Protein AF-X0WPB7-F1 (afdb_monomer_lite)

Organism: NCBI:txid412755

Sequence (154 aa):
MRTKRLLKPSLKALTVIMLFFLLFFTSLTSQGEEARYFVPSYEGKEMQKVREWEKTWAGKKIDNTSVDQIKELLPESMYNLFKKPEIWGEAWFEIVPYRQIKPTTGMLGATKKYSSACKIGPNNELLNWTAGIPFPNPKTPVEIMYNFDVTDNH

Foldseek 3Di:
DDDDDDDDDDPVVVVVVVVVVVVVVVVPPDPPPFLPVVDFPDDDPRVVVLVVVCVVAAFDKDALVRCVVCVVVDDPVVNVLRVCCVVNNTDMDGHHRDDDDDDDPVLVVLCVVFLVVWDQDPVLAIPRDDGHQNCSGDPDPSSVCNPVPPPPPD

Radius of gyration: 28.58 Å; chains: 1; bounding box: 59×32×97 Å

pLDDT: mean 81.0, std 16.95, range [36.47, 96.88]

Secondary structure (DSSP, 8-state):
------PPPPHHHHHHHHHHHHHHHTTSS-------SS--S--HHHHHHHHHHHHHHTT-EE-TTTGGGGGGGS-HHHHHHHH-HHHH----EE-------PPPHHHHHHHHHHGGG-EE-TTS-EES--SS-S-SS--SHHHHHTT-------

InterPro domains:
  IPR010752 Protein of unknown function DUF1329 [PF07044] (62-149)

Structure (mmCIF, N/CA/C/O backbone):
data_AF-X0WPB7-F1
#
_entry.id   AF-X0WPB7-F1
#
loop_
_atom_site.group_PDB
_atom_site.id
_atom_site.type_symbol
_atom_site.label_atom_id
_atom_site.label_alt_id
_atom_site.label_comp_id
_atom_site.label_asym_id
_atom_site.label_entity_id
_atom_site.label_seq_id
_atom_site.pdbx_PDB_ins_code
_atom_site.Cartn_x
_atom_site.Cartn_y
_atom_site.Cartn_z
_atom_site.occupancy
_atom_site.B_iso_or_equiv
_atom_site.auth_seq_id
_atom_site.auth_comp_id
_atom_site.auth_asym_id
_atom_site.auth_atom_id
_atom_site.pdbx_PDB_model_num
ATOM 1 N N . MET A 1 1 ? -36.912 -14.494 -69.257 1.00 41.34 1 MET A N 1
ATOM 2 C CA . MET A 1 1 ? -36.113 -15.253 -68.268 1.00 41.34 1 MET A CA 1
ATOM 3 C C . MET A 1 1 ? -34.641 -14.887 -68.481 1.00 41.34 1 MET A C 1
ATOM 5 O O . MET A 1 1 ? -34.108 -15.207 -69.532 1.00 41.34 1 MET A O 1
ATOM 9 N N . ARG A 1 2 ? -34.023 -14.086 -67.597 1.00 45.56 2 ARG A N 1
ATOM 10 C CA . ARG A 1 2 ? -32.672 -13.511 -67.797 1.00 45.56 2 ARG A CA 1
ATOM 11 C C . ARG A 1 2 ? -31.719 -14.138 -66.775 1.00 45.56 2 ARG A C 1
ATOM 13 O O . ARG A 1 2 ? -31.762 -13.795 -65.597 1.00 45.56 2 ARG A O 1
ATOM 20 N N . THR A 1 3 ? -30.914 -15.103 -67.203 1.00 49.47 3 THR A N 1
ATOM 21 C CA . THR A 1 3 ? -29.944 -15.812 -66.360 1.00 49.47 3 THR A CA 1
ATOM 22 C C . THR A 1 3 ? -28.746 -14.908 -66.061 1.00 49.47 3 THR A C 1
ATOM 24 O O . THR A 1 3 ? -28.012 -14.498 -66.959 1.00 49.47 3 THR A O 1
ATOM 27 N N . LYS A 1 4 ? -28.555 -14.559 -64.782 1.00 51.62 4 LYS A N 1
ATOM 28 C CA . LYS A 1 4 ? -27.392 -13.794 -64.311 1.00 51.62 4 LYS A CA 1
ATOM 29 C C . LYS A 1 4 ? -26.155 -14.697 -64.342 1.00 51.62 4 LYS A C 1
ATOM 31 O O . LYS A 1 4 ? -26.102 -15.707 -63.647 1.00 51.62 4 LYS A O 1
ATOM 36 N N . ARG A 1 5 ? -25.161 -14.334 -65.155 1.00 54.44 5 ARG A N 1
ATOM 37 C CA . ARG A 1 5 ? -23.860 -15.012 -65.233 1.00 54.44 5 ARG A CA 1
ATOM 38 C C . ARG A 1 5 ? -23.023 -14.583 -64.024 1.00 54.44 5 ARG A C 1
ATOM 40 O O . ARG A 1 5 ? -22.595 -13.435 -63.952 1.00 54.44 5 ARG A O 1
ATOM 47 N N . LEU A 1 6 ? -22.834 -15.479 -63.058 1.00 59.28 6 LEU A N 1
ATOM 48 C CA . LEU A 1 6 ? -21.959 -15.245 -61.907 1.00 59.28 6 LEU A CA 1
ATOM 49 C C . LEU A 1 6 ? -20.499 -15.232 -62.383 1.00 59.28 6 LEU A C 1
ATOM 51 O O . LEU A 1 6 ? -19.980 -16.257 -62.828 1.00 59.28 6 LEU A O 1
ATOM 55 N N . LEU A 1 7 ? -19.850 -14.066 -62.325 1.00 60.75 7 LEU A N 1
ATOM 56 C CA . LEU A 1 7 ? -18.413 -13.940 -62.568 1.00 60.75 7 LEU A CA 1
ATOM 57 C C . LEU A 1 7 ? -17.649 -14.659 -61.450 1.00 60.75 7 LEU A C 1
ATOM 59 O O . LEU A 1 7 ? -17.757 -14.291 -60.282 1.00 60.75 7 LEU A O 1
ATOM 63 N N . LYS A 1 8 ? -16.866 -15.678 -61.816 1.00 60.25 8 LYS A N 1
ATOM 64 C CA . LYS A 1 8 ? -15.923 -16.327 -60.901 1.00 60.25 8 LYS A CA 1
ATOM 65 C C . LYS A 1 8 ? -14.673 -15.445 -60.780 1.00 60.25 8 LYS A C 1
ATOM 67 O O . LYS A 1 8 ? -14.089 -15.117 -61.815 1.00 60.25 8 LYS A O 1
ATOM 72 N N . PRO A 1 9 ? -14.257 -15.045 -59.568 1.00 59.28 9 PRO A N 1
ATOM 73 C CA . PRO A 1 9 ? -13.049 -14.248 -59.392 1.00 59.28 9 PRO A CA 1
ATOM 74 C C . PRO A 1 9 ? -11.811 -15.042 -59.830 1.00 59.28 9 PRO A C 1
ATOM 76 O O . PRO A 1 9 ? -11.742 -16.260 -59.663 1.00 59.28 9 PRO A O 1
ATOM 79 N N . SER A 1 10 ? -10.835 -14.348 -60.421 1.00 74.31 10 SER A N 1
ATOM 80 C CA . SER A 1 10 ? -9.582 -14.968 -60.864 1.00 74.31 10 SER A CA 1
ATOM 81 C C . SER A 1 10 ? -8.716 -15.373 -59.667 1.00 74.31 10 SER A C 1
ATOM 83 O O . SER A 1 10 ? -8.761 -14.732 -58.617 1.00 74.31 10 SER A O 1
ATOM 85 N N . LEU A 1 11 ? -7.884 -16.407 -59.832 1.00 68.12 11 LEU A N 1
ATOM 86 C CA . LEU A 1 11 ? -7.001 -16.909 -58.771 1.00 68.12 11 LEU A CA 1
ATOM 87 C C . LEU A 1 11 ? -6.123 -15.795 -58.173 1.00 68.12 11 LEU A C 1
ATOM 89 O O . LEU A 1 11 ? -5.978 -15.727 -56.959 1.00 68.12 11 LEU A O 1
ATOM 93 N N . LYS A 1 12 ? -5.645 -14.865 -59.014 1.00 69.75 12 LYS A N 1
ATOM 94 C CA . LYS A 1 12 ? -4.860 -13.687 -58.606 1.00 69.75 12 LYS A CA 1
ATOM 95 C C . LYS A 1 12 ? -5.661 -12.716 -57.731 1.00 69.75 12 LYS A C 1
ATOM 97 O O . LYS A 1 12 ? -5.117 -12.165 -56.781 1.00 69.75 12 LYS A O 1
ATOM 102 N N . ALA A 1 13 ? -6.951 -12.527 -58.021 1.00 73.38 13 ALA A N 1
ATOM 103 C CA . ALA A 1 13 ? -7.832 -11.702 -57.195 1.00 73.38 13 ALA A CA 1
ATOM 104 C C . ALA A 1 13 ? -8.068 -12.344 -55.818 1.00 73.38 13 ALA A C 1
ATOM 106 O O . ALA A 1 13 ? -8.074 -11.641 -54.812 1.00 73.38 13 ALA A O 1
ATOM 107 N N . LEU A 1 14 ? -8.174 -13.677 -55.757 1.00 71.94 14 LEU A N 1
ATOM 108 C CA . LEU A 1 14 ? -8.275 -14.404 -54.490 1.00 71.94 14 LEU A CA 1
ATOM 109 C C . LEU A 1 14 ? -7.002 -14.256 -53.638 1.00 71.94 14 LEU A C 1
ATOM 111 O O . LEU A 1 14 ? -7.097 -14.057 -52.431 1.00 71.94 14 LEU A O 1
ATOM 115 N N . THR A 1 15 ? -5.818 -14.300 -54.260 1.00 72.44 15 THR A N 1
ATOM 116 C CA . THR A 1 15 ? -4.534 -14.158 -53.549 1.00 72.44 15 THR A CA 1
ATOM 117 C C . THR A 1 15 ? -4.355 -12.758 -52.964 1.00 72.44 15 THR A C 1
ATOM 119 O O . THR A 1 15 ? -3.910 -12.622 -51.827 1.00 72.44 15 THR A O 1
ATOM 122 N N . VAL A 1 16 ? -4.743 -11.715 -53.706 1.00 76.75 16 VAL A N 1
ATOM 123 C CA . VAL A 1 16 ? -4.678 -10.322 -53.229 1.00 76.75 16 VAL A CA 1
ATOM 124 C C . VAL A 1 16 ? -5.648 -10.087 -52.072 1.00 76.75 16 VAL A C 1
ATOM 126 O O . VAL A 1 16 ? -5.274 -9.450 -51.092 1.00 76.75 16 VAL A O 1
ATOM 129 N N . ILE A 1 17 ? -6.860 -10.650 -52.137 1.00 77.62 17 ILE A N 1
ATOM 130 C CA . ILE A 1 17 ? -7.837 -10.569 -51.039 1.00 77.62 17 ILE A CA 1
ATOM 131 C C . ILE A 1 17 ? -7.311 -11.291 -49.792 1.00 77.62 17 ILE A C 1
ATOM 133 O O . ILE A 1 17 ? -7.426 -10.760 -48.691 1.00 77.62 17 ILE A O 1
ATOM 137 N N . MET A 1 18 ? -6.687 -12.461 -49.952 1.00 74.88 18 MET A N 1
ATOM 138 C CA . MET A 1 18 ? -6.117 -13.215 -48.832 1.00 74.88 18 MET A CA 1
ATOM 139 C C . MET A 1 18 ? -4.933 -12.485 -48.179 1.00 74.88 18 MET A C 1
ATOM 141 O O . MET A 1 18 ? -4.834 -12.455 -46.956 1.00 74.88 18 MET A O 1
ATOM 145 N N . LEU A 1 19 ? -4.069 -11.845 -48.976 1.00 72.25 19 LEU A N 1
ATOM 146 C CA . LEU A 1 19 ? -2.972 -11.002 -48.481 1.00 72.25 19 LEU A CA 1
ATOM 147 C C . LEU A 1 19 ? -3.488 -9.759 -47.743 1.00 72.25 19 LEU A C 1
ATOM 149 O O . LEU A 1 19 ? -2.958 -9.416 -46.689 1.00 72.25 19 LEU A O 1
ATOM 153 N N . PHE A 1 20 ? -4.552 -9.126 -48.245 1.00 68.88 20 PHE A N 1
ATOM 154 C CA . PHE A 1 20 ? -5.218 -8.024 -47.544 1.00 68.88 20 PHE A CA 1
ATOM 155 C C . PHE A 1 20 ? -5.838 -8.479 -46.219 1.00 68.88 20 PHE A C 1
ATOM 157 O O . PHE A 1 20 ? -5.704 -7.780 -45.219 1.00 68.88 20 PHE A O 1
ATOM 164 N N . PHE A 1 21 ? -6.457 -9.662 -46.185 1.00 68.31 21 PHE A N 1
ATOM 165 C CA . PHE A 1 21 ? -6.997 -10.247 -44.956 1.00 68.31 21 PHE A CA 1
ATOM 166 C C . PHE A 1 21 ? -5.898 -10.568 -43.935 1.00 68.31 21 PHE A C 1
ATOM 168 O O . PHE A 1 21 ? -6.054 -10.255 -42.759 1.00 68.31 21 PHE A O 1
ATOM 175 N N . LEU A 1 22 ? -4.765 -11.127 -44.369 1.00 66.31 22 LEU A N 1
ATOM 176 C CA . LEU A 1 22 ? -3.628 -11.421 -43.488 1.00 66.31 22 LEU A CA 1
ATOM 177 C C . LEU A 1 22 ? -3.023 -10.148 -42.878 1.00 66.31 22 LEU A C 1
ATOM 179 O O . LEU A 1 22 ? -2.763 -10.122 -41.678 1.00 66.31 22 LEU A O 1
ATOM 183 N N . LEU A 1 23 ? -2.879 -9.077 -43.665 1.00 60.88 23 LEU A N 1
ATOM 184 C CA . LEU A 1 23 ? -2.388 -7.781 -43.176 1.00 60.88 23 LEU A CA 1
ATOM 185 C C . LEU A 1 23 ? -3.366 -7.096 -42.205 1.00 60.88 23 LEU A C 1
ATOM 187 O O . LEU A 1 23 ? -2.929 -6.388 -41.300 1.00 60.88 23 LEU A O 1
ATOM 191 N N . PHE A 1 24 ? -4.675 -7.318 -42.366 1.00 59.22 24 PHE A N 1
ATOM 192 C CA . PHE A 1 24 ? -5.706 -6.766 -41.479 1.00 59.22 24 PHE A CA 1
ATOM 193 C C . PHE A 1 24 ? -5.813 -7.519 -40.143 1.00 59.22 24 PHE A C 1
ATOM 195 O O . PHE A 1 24 ? -6.175 -6.928 -39.130 1.00 59.22 24 PHE A O 1
ATOM 202 N N . PHE A 1 25 ? -5.482 -8.815 -40.115 1.00 56.81 25 PHE A N 1
ATOM 203 C CA . PHE A 1 25 ? -5.485 -9.606 -38.879 1.00 56.81 25 PHE A CA 1
ATOM 204 C C . PHE A 1 25 ? -4.218 -9.407 -38.035 1.00 56.81 25 PHE A C 1
ATOM 206 O O . PHE A 1 25 ? -4.302 -9.449 -36.809 1.00 56.81 25 PHE A O 1
ATOM 213 N N . THR A 1 26 ? -3.062 -9.114 -38.642 1.00 54.03 26 THR A N 1
ATOM 214 C CA . THR A 1 26 ? -1.819 -8.857 -37.884 1.00 54.03 26 THR A CA 1
ATOM 215 C C . THR A 1 26 ? -1.811 -7.532 -37.119 1.00 54.03 26 THR A C 1
ATOM 217 O O . THR A 1 26 ? -1.005 -7.359 -36.211 1.00 54.03 26 THR A O 1
ATOM 220 N N . SER A 1 27 ? -2.697 -6.592 -37.453 1.00 49.62 27 SER A N 1
ATOM 221 C CA . SER A 1 27 ? -2.823 -5.303 -36.761 1.00 49.62 27 SER A CA 1
ATOM 222 C C . SER A 1 27 ? -3.829 -5.316 -35.602 1.00 49.62 27 SER A C 1
ATOM 224 O O . SER A 1 27 ? -3.903 -4.330 -34.872 1.00 49.62 27 SER A O 1
ATOM 226 N N . LEU A 1 28 ? -4.564 -6.417 -35.374 1.00 50.34 28 LEU A N 1
ATOM 227 C CA . LEU A 1 28 ? -5.552 -6.510 -34.288 1.00 50.34 28 LEU A CA 1
ATOM 228 C C . LEU A 1 28 ? -5.002 -7.048 -32.954 1.00 50.34 28 LEU A C 1
ATOM 230 O O . LEU A 1 28 ? -5.715 -7.025 -31.955 1.00 50.34 28 LEU A O 1
ATOM 234 N N . THR A 1 29 ? -3.751 -7.512 -32.897 1.00 50.50 29 THR A N 1
ATOM 235 C CA . THR A 1 29 ? -3.178 -8.128 -31.686 1.00 50.50 29 THR A CA 1
ATOM 236 C C . THR A 1 29 ? -1.894 -7.434 -31.247 1.00 50.50 29 THR A C 1
ATOM 238 O O . THR A 1 29 ? -0.821 -8.024 -31.289 1.00 50.50 29 THR A O 1
ATOM 241 N N . SER A 1 30 ? -1.993 -6.165 -30.855 1.00 47.66 30 SER A N 1
ATOM 242 C CA . SER A 1 30 ? -1.078 -5.534 -29.891 1.00 47.66 30 SER A CA 1
ATOM 243 C C . SER A 1 30 ? -1.585 -4.129 -29.560 1.00 47.66 30 SER A C 1
ATOM 245 O O . SER A 1 30 ? -0.958 -3.119 -29.873 1.00 47.66 30 SER A O 1
ATOM 247 N N . GLN A 1 31 ? -2.754 -4.037 -28.928 1.00 41.84 31 GLN A N 1
ATOM 248 C CA . GLN A 1 31 ? -2.917 -2.959 -27.959 1.00 41.84 31 GLN A CA 1
ATOM 249 C C . GLN A 1 31 ? -2.237 -3.459 -26.691 1.00 41.84 31 GLN A C 1
ATOM 251 O O . GLN A 1 31 ? -2.869 -4.069 -25.836 1.00 41.84 31 GLN A O 1
ATOM 256 N N . GLY A 1 32 ? -0.914 -3.295 -26.627 1.00 45.94 32 GLY A N 1
ATOM 257 C CA . GLY A 1 32 ? -0.240 -3.310 -25.339 1.00 45.94 32 GLY A CA 1
ATOM 258 C C . GLY A 1 32 ? -0.885 -2.205 -24.517 1.00 45.94 32 GLY A C 1
ATOM 259 O O . GLY A 1 32 ? -0.785 -1.035 -24.887 1.00 45.94 32 GLY A O 1
ATOM 260 N N . GLU A 1 33 ? -1.631 -2.581 -23.483 1.00 48.31 33 GLU A N 1
ATOM 261 C CA . GLU A 1 33 ? -2.179 -1.632 -22.526 1.00 48.31 33 GLU A CA 1
ATOM 262 C C . GLU A 1 33 ? -1.011 -0.785 -22.009 1.00 48.31 33 GLU A C 1
ATOM 264 O O . GLU A 1 33 ? 0.024 -1.331 -21.617 1.00 48.31 33 GLU A O 1
ATOM 269 N N . GLU A 1 34 ? -1.116 0.545 -22.107 1.00 47.62 34 GLU A N 1
ATOM 270 C CA . GLU A 1 34 ? -0.088 1.428 -21.558 1.00 47.62 34 GLU A CA 1
ATOM 271 C C . GLU A 1 34 ? 0.120 1.046 -20.094 1.00 47.62 34 GLU A C 1
ATOM 273 O O . GLU A 1 34 ? -0.819 1.083 -19.300 1.00 47.62 34 GLU A O 1
ATOM 278 N N . ALA A 1 35 ? 1.340 0.653 -19.736 1.00 49.00 35 ALA A N 1
ATOM 279 C CA . ALA A 1 35 ? 1.660 0.304 -18.365 1.00 49.00 35 ALA A CA 1
ATOM 280 C C . ALA A 1 35 ? 1.480 1.550 -17.483 1.00 49.00 35 ALA A C 1
ATOM 282 O O . ALA A 1 35 ? 2.292 2.472 -17.483 1.00 49.00 35 ALA A O 1
ATOM 283 N N . ARG A 1 36 ? 0.378 1.604 -16.732 1.00 56.44 36 ARG A N 1
ATOM 284 C CA . ARG A 1 36 ? 0.045 2.732 -15.854 1.00 56.44 36 ARG A CA 1
ATOM 285 C C . ARG A 1 36 ? 0.749 2.591 -14.515 1.00 56.44 36 ARG A C 1
ATOM 287 O O . ARG A 1 36 ? 0.103 2.437 -13.491 1.00 56.44 36 ARG A O 1
ATOM 294 N N . TYR A 1 37 ? 2.075 2.642 -14.485 1.00 58.47 37 TYR A N 1
ATOM 295 C CA . TYR A 1 37 ? 2.761 2.826 -13.209 1.00 58.47 37 TYR A CA 1
ATOM 296 C C . TYR A 1 37 ? 2.703 4.324 -12.860 1.00 58.47 37 TYR A C 1
ATOM 298 O O . TYR A 1 37 ? 3.323 5.155 -13.517 1.00 58.47 37 TYR A O 1
ATOM 306 N N . PHE A 1 38 ? 1.911 4.783 -11.893 1.00 67.75 38 PHE A N 1
ATOM 307 C CA . PHE A 1 38 ? 1.394 4.127 -10.691 1.00 67.75 38 PHE A CA 1
ATOM 308 C C . PHE A 1 38 ? -0.091 3.772 -10.791 1.00 67.75 38 PHE A C 1
ATOM 310 O O . PHE A 1 38 ? -0.920 4.657 -11.024 1.00 67.75 38 PHE A O 1
ATOM 317 N N . VAL A 1 39 ? -0.425 2.513 -10.501 1.00 74.69 39 VAL A N 1
ATOM 318 C CA . VAL A 1 39 ? -1.813 2.038 -10.465 1.00 74.69 39 VAL A CA 1
ATOM 319 C C . VAL A 1 39 ? -2.391 2.318 -9.071 1.00 74.69 39 VAL A C 1
ATOM 321 O O . VAL A 1 39 ? -1.752 1.976 -8.071 1.00 74.69 39 VAL A O 1
ATOM 324 N N . PRO A 1 40 ? -3.558 2.968 -8.943 1.00 82.31 40 PRO A N 1
ATOM 325 C CA . PRO A 1 40 ? -4.257 3.024 -7.663 1.00 82.31 40 PRO A CA 1
ATOM 326 C C . PRO A 1 40 ? -4.658 1.612 -7.212 1.00 82.31 40 PRO A C 1
ATOM 328 O O . PRO A 1 40 ? -4.980 0.744 -8.014 1.00 82.31 40 PRO A O 1
ATOM 331 N N . SER A 1 41 ? -4.670 1.385 -5.901 1.00 84.75 41 SER A N 1
ATOM 332 C CA . SER A 1 41 ? -5.023 0.082 -5.315 1.00 84.75 41 SER A CA 1
ATOM 333 C C . SER A 1 41 ? -6.480 -0.320 -5.572 1.00 84.75 41 SER A C 1
ATOM 335 O O . SER A 1 41 ? -6.801 -1.502 -5.523 1.00 84.75 41 SER A O 1
ATOM 337 N N . TYR A 1 42 ? -7.355 0.656 -5.835 1.00 89.12 42 TYR A N 1
ATOM 338 C CA . TYR A 1 42 ? -8.775 0.450 -6.105 1.00 89.12 42 TYR A CA 1
ATOM 339 C C . TYR A 1 42 ? -9.225 1.322 -7.279 1.00 89.12 42 TYR A C 1
ATOM 341 O O . TYR A 1 42 ? -8.967 2.526 -7.301 1.00 89.12 42 TYR A O 1
ATOM 349 N N . GLU A 1 43 ? -9.960 0.726 -8.218 1.00 88.62 43 GLU A N 1
ATOM 350 C CA . GLU A 1 43 ? -10.591 1.416 -9.347 1.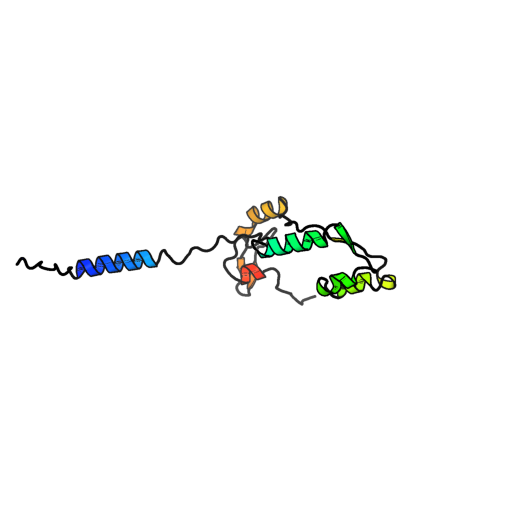00 88.62 43 GLU A CA 1
ATOM 351 C C . GLU A 1 43 ? -12.013 0.889 -9.584 1.00 88.62 43 GLU A C 1
ATOM 353 O O . GLU A 1 43 ? -12.413 -0.157 -9.064 1.00 88.62 43 GLU A O 1
ATOM 358 N N . GLY A 1 44 ? -12.800 1.628 -10.371 1.00 90.75 44 GLY A N 1
ATOM 359 C CA . GLY A 1 44 ? -14.118 1.190 -10.832 1.00 90.75 44 GLY A CA 1
ATOM 360 C C . GLY A 1 44 ? -15.042 0.723 -9.701 1.00 90.75 44 GLY A C 1
ATOM 361 O O . GLY A 1 44 ? -15.324 1.470 -8.763 1.00 90.75 44 GLY A O 1
ATOM 362 N N . LYS A 1 45 ? -15.528 -0.521 -9.800 1.00 94.62 45 LYS A N 1
ATOM 363 C CA . LYS A 1 45 ? -16.456 -1.122 -8.825 1.00 94.62 45 LYS A CA 1
ATOM 364 C C . LYS A 1 45 ? -15.829 -1.328 -7.445 1.00 94.62 45 LYS A C 1
ATOM 366 O O . LYS A 1 45 ? -16.514 -1.140 -6.446 1.00 94.62 45 LYS A O 1
ATOM 371 N N . GLU A 1 46 ? -14.543 -1.665 -7.372 1.00 93.06 46 GLU A N 1
ATOM 372 C CA . GLU A 1 46 ? -13.861 -1.819 -6.080 1.00 93.06 46 GLU A CA 1
ATOM 373 C C . GLU A 1 46 ? -13.750 -0.471 -5.368 1.00 93.06 46 GLU A C 1
ATOM 375 O O . GLU A 1 46 ? -13.996 -0.377 -4.168 1.00 93.06 46 GLU A O 1
ATOM 380 N N . MET A 1 47 ? -13.518 0.608 -6.120 1.00 93.81 47 MET A N 1
ATOM 381 C CA . MET A 1 47 ? -13.525 1.953 -5.549 1.00 93.81 47 MET A CA 1
ATOM 382 C C . MET A 1 47 ? -14.903 2.340 -4.984 1.00 93.81 47 MET A C 1
ATOM 384 O O . MET A 1 47 ? -14.973 3.010 -3.957 1.00 93.81 47 MET A O 1
ATOM 388 N N . GLN A 1 48 ? -16.006 1.903 -5.604 1.00 95.25 48 GLN A N 1
ATOM 389 C CA . GLN A 1 48 ? -17.356 2.140 -5.071 1.00 95.25 48 GLN A CA 1
ATOM 390 C C . GLN A 1 48 ? -17.569 1.432 -3.728 1.00 95.25 48 GLN A C 1
ATOM 392 O O . GLN A 1 48 ? -18.048 2.064 -2.789 1.00 95.25 48 GLN A O 1
ATOM 397 N N . LYS A 1 49 ? -17.128 0.173 -3.602 1.00 95.44 49 LYS A N 1
ATOM 398 C CA . LYS A 1 49 ? -17.171 -0.564 -2.328 1.00 95.44 49 LYS A CA 1
ATOM 399 C C . LYS A 1 49 ? -16.376 0.151 -1.235 1.00 95.44 49 LYS A C 1
ATOM 401 O O . LYS A 1 49 ? -16.864 0.287 -0.117 1.00 95.44 49 LYS A O 1
ATOM 406 N N . VAL A 1 50 ? -15.188 0.666 -1.567 1.00 94.38 50 VAL A N 1
ATOM 407 C CA . VAL A 1 50 ? -14.378 1.466 -0.632 1.00 94.38 50 VAL A CA 1
ATOM 408 C C . VAL A 1 50 ? -15.145 2.713 -0.187 1.00 94.38 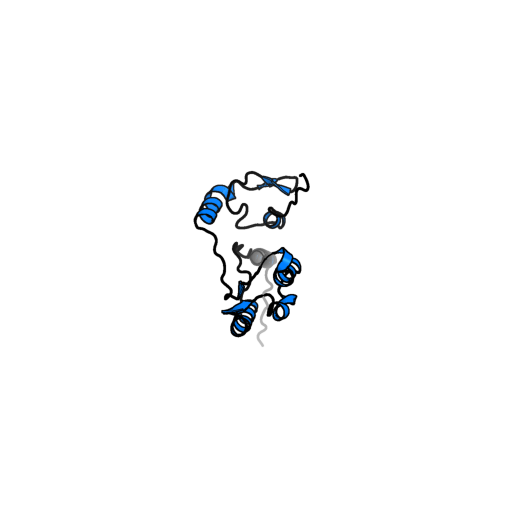50 VAL A C 1
ATOM 410 O O . VAL A 1 50 ? -15.220 2.978 1.009 1.00 94.38 50 VAL A O 1
ATOM 413 N N . ARG A 1 51 ? -15.789 3.442 -1.110 1.00 96.00 51 ARG A N 1
ATOM 414 C CA . ARG A 1 51 ? -16.602 4.624 -0.759 1.00 96.00 51 ARG A CA 1
ATOM 415 C C . ARG A 1 51 ? -17.802 4.293 0.122 1.00 96.00 51 ARG A C 1
ATOM 417 O O . ARG A 1 51 ? -18.190 5.115 0.945 1.00 96.00 51 ARG A O 1
ATOM 424 N N . GLU A 1 52 ? -18.421 3.134 -0.054 1.00 96.88 52 GLU A N 1
ATOM 425 C CA . GLU A 1 52 ? -19.514 2.691 0.814 1.00 96.88 52 GLU A CA 1
ATOM 426 C C . GLU A 1 52 ? -19.009 2.328 2.210 1.00 96.88 52 GLU A C 1
ATOM 428 O O . GLU A 1 52 ? -19.571 2.801 3.195 1.00 96.88 52 GLU A O 1
ATOM 433 N N . TRP A 1 53 ? -17.909 1.579 2.294 1.00 94.62 53 TRP A N 1
ATOM 434 C CA . TRP A 1 53 ? -17.260 1.228 3.556 1.00 94.62 53 TRP A CA 1
ATOM 435 C C . TRP A 1 53 ? -16.801 2.471 4.339 1.00 94.62 53 TRP A C 1
ATOM 437 O O . TRP A 1 53 ? -17.014 2.566 5.550 1.00 94.62 53 TRP A O 1
ATOM 447 N N . GLU A 1 54 ? -16.251 3.472 3.646 1.00 95.94 54 GLU A N 1
ATOM 448 C CA . GLU A 1 54 ? -15.818 4.745 4.235 1.00 95.94 54 GLU A CA 1
ATOM 449 C C . GLU A 1 54 ? -16.948 5.481 4.959 1.00 95.94 54 GLU A C 1
ATOM 451 O O . GLU A 1 54 ? -16.696 6.080 6.001 1.00 95.94 54 GLU A O 1
ATOM 456 N N . LYS A 1 55 ? -18.197 5.408 4.476 1.00 96.12 55 LYS A N 1
ATOM 457 C CA . LYS A 1 55 ? -19.343 6.052 5.150 1.00 96.12 55 LYS A CA 1
ATOM 458 C C . LYS A 1 55 ? -19.556 5.519 6.566 1.00 96.12 55 LYS A C 1
ATOM 460 O O . LYS A 1 55 ? -20.090 6.230 7.411 1.00 96.12 55 LYS A O 1
ATOM 465 N N . THR A 1 56 ? -19.171 4.270 6.818 1.00 94.38 56 THR A N 1
ATOM 466 C CA . THR A 1 56 ? -19.327 3.618 8.120 1.00 94.38 56 THR A CA 1
ATOM 467 C C . THR A 1 56 ? -18.112 3.812 9.020 1.00 94.38 56 THR A C 1
ATOM 469 O O . THR A 1 56 ? -18.271 3.843 10.242 1.00 94.38 56 THR A O 1
ATOM 472 N N . TRP A 1 57 ? -16.909 3.901 8.451 1.00 94.56 57 TRP A N 1
ATOM 473 C CA . TRP A 1 57 ? -15.665 3.788 9.217 1.00 94.56 57 TRP A CA 1
ATOM 474 C C . TRP A 1 57 ? -14.796 5.042 9.237 1.00 94.56 57 TRP A C 1
ATOM 476 O O . TRP A 1 57 ? -14.090 5.249 10.221 1.00 94.56 57 TRP A O 1
ATOM 486 N N . ALA A 1 58 ? -14.844 5.887 8.207 1.00 95.88 58 ALA A N 1
ATOM 487 C CA . ALA A 1 58 ? -13.995 7.070 8.145 1.00 95.88 58 ALA A CA 1
ATOM 488 C C . ALA A 1 58 ? -14.283 8.034 9.312 1.00 95.88 58 ALA A C 1
ATOM 490 O O . ALA A 1 58 ? -15.432 8.286 9.668 1.00 95.88 58 ALA A O 1
ATOM 491 N N . GLY A 1 59 ? -13.217 8.568 9.907 1.00 95.44 59 GLY A N 1
ATOM 492 C CA . GLY A 1 59 ? -13.241 9.447 11.076 1.00 95.44 59 GLY A CA 1
ATOM 493 C C . GLY A 1 59 ? -13.329 8.724 12.422 1.00 95.44 59 GLY A C 1
ATOM 494 O O . GLY A 1 59 ? -13.205 9.372 13.458 1.00 95.44 59 GLY A O 1
ATOM 495 N N . LYS A 1 60 ? -13.521 7.398 12.454 1.00 96.31 60 LYS A N 1
ATOM 496 C CA . LYS A 1 60 ? -13.503 6.652 13.717 1.00 96.31 60 LYS A CA 1
ATOM 497 C C . LYS A 1 60 ? -12.077 6.512 14.237 1.00 96.31 60 LYS A C 1
ATOM 499 O O . LYS A 1 60 ? -11.182 6.083 13.507 1.00 96.31 60 LYS A O 1
ATOM 504 N N . LYS A 1 61 ? -11.898 6.810 15.522 1.00 96.75 61 LYS A N 1
ATOM 505 C CA . LYS A 1 61 ? -10.698 6.458 16.276 1.00 96.75 61 LYS A CA 1
ATOM 506 C C . LYS A 1 61 ? -10.764 4.984 16.674 1.00 96.75 61 LYS A C 1
ATOM 508 O O . LYS A 1 61 ? -11.788 4.535 17.183 1.00 96.75 61 LYS A O 1
ATOM 513 N N . ILE A 1 62 ? -9.675 4.264 16.435 1.00 96.69 62 ILE A N 1
ATOM 514 C CA . ILE A 1 62 ? -9.467 2.880 16.840 1.00 96.69 62 ILE A CA 1
ATOM 515 C C . ILE A 1 62 ? -8.368 2.833 17.895 1.00 96.69 62 ILE A C 1
ATOM 517 O O . ILE A 1 62 ? -7.305 3.431 17.732 1.00 96.69 62 ILE A O 1
ATOM 521 N N . ASP A 1 63 ? -8.645 2.106 18.965 1.00 95.44 63 ASP A N 1
ATOM 522 C CA . ASP A 1 63 ? -7.775 1.875 20.114 1.00 95.44 63 ASP A CA 1
ATOM 523 C C . ASP A 1 63 ? -7.998 0.458 20.671 1.00 95.44 63 ASP A C 1
ATOM 525 O O . ASP A 1 63 ? -8.714 -0.360 20.084 1.00 95.44 63 ASP A O 1
ATOM 529 N N . ASN A 1 64 ? -7.402 0.151 21.822 1.00 94.88 64 ASN A N 1
ATOM 530 C CA . ASN A 1 64 ? -7.501 -1.164 22.458 1.00 94.88 64 ASN A CA 1
ATOM 531 C C . ASN A 1 64 ? -8.945 -1.634 22.758 1.00 94.88 64 ASN A C 1
ATOM 533 O O . ASN A 1 64 ? -9.187 -2.847 22.813 1.00 94.88 64 ASN A O 1
ATOM 537 N N . THR A 1 65 ? -9.901 -0.708 22.909 1.00 94.94 65 THR A N 1
ATOM 538 C CA . THR A 1 65 ? -11.311 -1.001 23.219 1.00 94.94 65 THR A CA 1
ATOM 539 C C . THR A 1 65 ? -12.139 -1.322 21.976 1.00 94.94 65 THR A C 1
ATOM 541 O O . THR A 1 65 ? -13.163 -1.996 22.067 1.00 94.94 65 THR A O 1
ATOM 544 N N . SER A 1 66 ? -11.698 -0.854 20.807 1.00 95.69 66 SER A N 1
ATOM 545 C CA . SER A 1 66 ? -12.475 -0.865 19.562 1.00 95.69 66 SER A CA 1
ATOM 546 C C . SER A 1 66 ? -11.821 -1.659 18.428 1.00 95.69 66 SER A C 1
ATOM 548 O O . SER A 1 66 ? -12.506 -2.018 17.469 1.00 95.69 66 SER A O 1
ATOM 550 N N . VAL A 1 67 ? -10.532 -2.003 18.552 1.00 94.88 67 VAL A N 1
ATOM 551 C CA . VAL A 1 67 ? -9.752 -2.731 17.533 1.00 94.88 67 VAL A CA 1
ATOM 552 C C . VAL A 1 67 ? -10.361 -4.081 17.131 1.00 94.88 67 VAL A C 1
ATOM 554 O O . VAL A 1 67 ? -10.203 -4.508 15.989 1.00 94.88 67 VAL A O 1
ATOM 557 N N . ASP A 1 68 ? -11.121 -4.730 18.018 1.00 96.50 68 ASP A N 1
ATOM 558 C CA . ASP A 1 68 ? -11.771 -6.020 17.737 1.00 96.50 68 ASP A CA 1
ATOM 559 C C . ASP A 1 68 ? -12.738 -5.944 16.552 1.00 96.50 68 ASP A C 1
ATOM 561 O O . ASP A 1 68 ? -12.872 -6.908 15.802 1.00 96.50 68 ASP A O 1
ATOM 565 N N . GLN A 1 69 ? -13.356 -4.780 16.333 1.00 94.75 69 GLN A N 1
ATOM 566 C CA . GLN A 1 69 ? -14.308 -4.565 15.242 1.00 94.75 69 GLN A CA 1
ATOM 567 C C . GLN A 1 69 ? -13.657 -4.623 13.854 1.00 94.75 69 GLN A C 1
ATOM 569 O O . GLN A 1 69 ? -14.349 -4.809 12.857 1.00 94.75 69 GLN A O 1
ATOM 574 N N . ILE A 1 70 ? -12.337 -4.437 13.786 1.00 93.12 70 ILE A N 1
ATOM 575 C CA . ILE A 1 70 ? -11.573 -4.404 12.536 1.00 93.12 70 ILE A CA 1
ATOM 576 C C . ILE A 1 70 ? -10.441 -5.433 12.521 1.00 93.12 70 ILE A C 1
ATOM 578 O O . ILE A 1 70 ? -9.546 -5.345 11.685 1.00 93.12 70 ILE A O 1
ATOM 582 N N . LYS A 1 71 ? -10.459 -6.405 13.440 1.00 94.19 71 LYS A N 1
ATOM 583 C CA . LYS A 1 71 ? -9.400 -7.410 13.590 1.00 94.19 71 LYS A CA 1
ATOM 584 C C . LYS A 1 71 ? -9.070 -8.117 12.274 1.00 94.19 71 LYS A C 1
ATOM 586 O O . LYS A 1 71 ? -7.902 -8.311 11.968 1.00 94.19 71 LYS A O 1
ATOM 591 N N . GLU A 1 72 ? -10.088 -8.458 11.490 1.00 94.50 72 GLU A N 1
ATOM 592 C CA . GLU A 1 72 ? -9.934 -9.144 10.199 1.00 94.50 72 GLU A CA 1
ATOM 593 C C . GLU A 1 72 ? -9.282 -8.271 9.113 1.00 94.50 72 GLU A C 1
ATOM 595 O O . GLU A 1 72 ? -8.793 -8.791 8.115 1.00 94.50 72 GLU A O 1
ATOM 600 N N . LEU A 1 73 ? -9.255 -6.947 9.302 1.00 91.00 73 LEU A N 1
ATOM 601 C CA . LEU A 1 73 ? -8.651 -5.986 8.374 1.00 91.00 73 LEU A CA 1
ATOM 602 C C . LEU A 1 73 ? -7.188 -5.673 8.712 1.00 91.00 73 LEU A C 1
ATOM 604 O O . LEU A 1 73 ? -6.534 -4.930 7.978 1.00 91.00 73 LEU A O 1
ATOM 608 N N . LEU A 1 74 ? -6.680 -6.194 9.830 1.00 92.50 74 LEU A N 1
ATOM 609 C CA . LEU A 1 74 ? -5.345 -5.900 10.329 1.00 92.50 74 LEU A CA 1
ATOM 610 C C . LEU A 1 74 ? -4.446 -7.138 10.266 1.00 92.50 74 LEU A C 1
ATOM 612 O O . LEU A 1 74 ? -4.888 -8.246 10.573 1.00 92.50 74 LEU A O 1
ATOM 616 N N . PRO A 1 75 ? -3.148 -6.961 9.969 1.00 94.12 75 PRO A N 1
ATOM 617 C CA . PRO A 1 75 ? -2.152 -7.971 10.288 1.00 94.12 75 PRO A CA 1
ATOM 618 C C . PRO A 1 75 ? -2.171 -8.294 11.787 1.00 94.12 75 PRO A C 1
ATOM 620 O O . PRO A 1 75 ? -2.340 -7.401 12.623 1.00 94.12 75 PRO A O 1
ATOM 623 N N . GLU A 1 76 ? -1.924 -9.555 12.140 1.00 93.56 76 GLU A N 1
ATOM 624 C CA . GLU A 1 76 ? -1.950 -10.010 13.537 1.00 93.56 76 GLU A CA 1
ATOM 625 C C . GLU A 1 76 ? -0.984 -9.216 14.432 1.00 93.56 76 GLU A C 1
ATOM 627 O O . GLU A 1 76 ? -1.317 -8.864 15.563 1.00 93.56 76 GLU A O 1
ATOM 632 N N . SER A 1 77 ? 0.194 -8.866 13.909 1.00 92.31 77 SER A N 1
ATOM 633 C CA . SER A 1 77 ? 1.180 -8.040 14.612 1.00 92.31 77 SER A CA 1
ATOM 634 C C . SER A 1 77 ? 0.627 -6.665 15.000 1.00 92.31 77 SER A C 1
ATOM 636 O O . SER A 1 77 ? 0.836 -6.224 16.128 1.00 92.31 77 SER A O 1
ATOM 638 N N . MET A 1 78 ? -0.132 -6.020 14.108 1.00 91.38 78 MET A N 1
ATOM 639 C CA . MET A 1 78 ? -0.779 -4.736 14.384 1.00 91.38 78 MET A CA 1
ATOM 640 C C . MET A 1 78 ? -1.902 -4.896 15.402 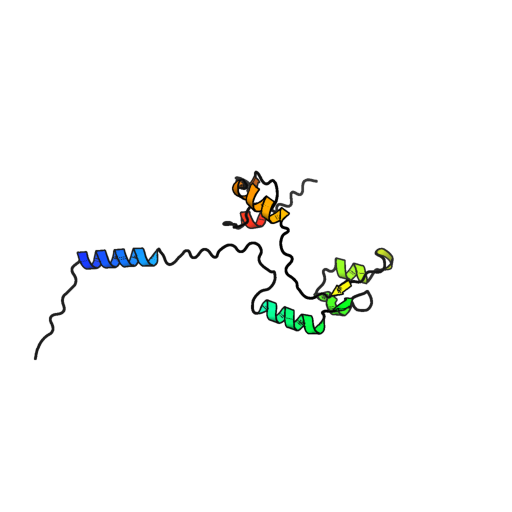1.00 91.38 78 MET A C 1
ATOM 642 O O . MET A 1 78 ? -1.978 -4.117 16.339 1.00 91.38 78 MET A O 1
ATOM 646 N N . TYR A 1 79 ? -2.742 -5.925 15.282 1.00 94.88 79 TYR A N 1
ATOM 647 C CA . TYR A 1 79 ? -3.781 -6.197 16.281 1.00 94.88 79 TYR A CA 1
ATOM 648 C C . TYR A 1 79 ? -3.186 -6.403 17.689 1.00 94.88 79 TYR A C 1
ATOM 650 O O . TYR A 1 79 ? -3.672 -5.837 18.672 1.00 94.88 79 TYR A O 1
ATOM 658 N N . ASN A 1 80 ? -2.084 -7.152 17.779 1.00 93.06 80 ASN A N 1
ATOM 659 C CA . ASN A 1 80 ? -1.378 -7.404 19.034 1.00 93.06 80 ASN A CA 1
ATOM 660 C C . ASN A 1 80 ? -0.767 -6.136 19.652 1.00 93.06 80 ASN A C 1
ATOM 662 O O . ASN A 1 80 ? -0.700 -6.059 20.878 1.00 93.06 80 ASN A O 1
ATOM 666 N N . LEU A 1 81 ? -0.378 -5.144 18.841 1.00 94.12 81 LEU A N 1
ATOM 667 C CA . LEU A 1 81 ? 0.083 -3.834 19.319 1.00 94.12 81 LEU A CA 1
ATOM 668 C C . LEU A 1 81 ? -0.974 -3.168 20.214 1.00 94.12 81 LEU A C 1
ATOM 670 O O . LEU A 1 81 ? -0.657 -2.693 21.298 1.00 94.12 81 LEU A O 1
ATOM 674 N N . PHE A 1 82 ? -2.242 -3.188 19.794 1.00 94.88 82 PHE A N 1
ATOM 675 C CA . PHE A 1 82 ? -3.338 -2.563 20.543 1.00 94.88 82 PHE A CA 1
ATOM 676 C C . PHE A 1 82 ? -3.754 -3.371 21.774 1.00 94.88 82 PHE A C 1
ATOM 678 O O . PHE A 1 82 ? -4.167 -2.798 22.778 1.00 94.88 82 PHE A O 1
ATOM 685 N N . LYS A 1 83 ? -3.672 -4.705 21.713 1.00 95.19 83 LYS A N 1
ATOM 686 C CA . LYS A 1 83 ? -4.101 -5.583 22.815 1.00 95.19 83 LYS A CA 1
ATOM 687 C C . LYS A 1 83 ? -3.067 -5.769 23.923 1.00 95.19 83 LYS A C 1
ATOM 689 O O . LYS A 1 83 ? -3.430 -6.319 24.958 1.00 95.19 83 LYS A O 1
ATOM 694 N N . LYS A 1 84 ? -1.825 -5.326 23.715 1.00 93.69 84 LYS A N 1
ATOM 695 C CA . LYS A 1 84 ? -0.722 -5.461 24.679 1.00 93.69 84 LYS A CA 1
ATOM 696 C C . LYS A 1 84 ? -0.074 -4.109 25.016 1.00 93.69 84 LYS A C 1
ATOM 698 O O . LYS A 1 84 ? 1.124 -3.927 24.761 1.00 93.69 84 LYS A O 1
ATOM 703 N N . PRO A 1 85 ? -0.839 -3.134 25.547 1.00 93.00 85 PRO A N 1
ATOM 704 C CA . PRO A 1 85 ? -0.310 -1.810 25.871 1.00 93.00 85 PRO A CA 1
ATOM 705 C C . PRO A 1 85 ? 0.796 -1.842 26.938 1.00 93.00 85 PRO A C 1
ATOM 707 O O . PRO A 1 85 ? 1.622 -0.940 26.996 1.00 93.00 85 PRO A O 1
ATOM 710 N N . GLU A 1 86 ? 0.868 -2.892 27.754 1.00 94.00 86 GLU A N 1
ATOM 711 C CA . GLU A 1 86 ? 1.929 -3.111 28.739 1.00 94.00 86 GLU A CA 1
ATOM 712 C C . GLU A 1 86 ? 3.310 -3.353 28.113 1.00 94.00 86 GLU A C 1
ATOM 714 O O . GLU A 1 86 ? 4.327 -3.087 28.750 1.00 94.00 86 GLU A O 1
ATOM 719 N N . ILE A 1 87 ? 3.352 -3.841 26.869 1.00 93.00 87 ILE A N 1
ATOM 720 C CA . ILE A 1 87 ? 4.596 -4.084 26.128 1.00 93.00 87 ILE A CA 1
ATOM 721 C C . ILE A 1 87 ? 4.906 -2.903 25.205 1.00 93.00 87 ILE A C 1
ATOM 723 O O . ILE A 1 87 ? 6.054 -2.474 25.112 1.00 93.00 87 ILE A O 1
ATOM 727 N N . TRP A 1 88 ? 3.887 -2.392 24.510 1.00 91.00 88 TRP A N 1
ATOM 728 C CA . TRP A 1 88 ? 4.064 -1.463 23.389 1.00 91.00 88 TRP A CA 1
ATOM 729 C C . TRP A 1 88 ? 3.652 -0.017 23.683 1.00 91.00 88 TRP A C 1
ATOM 731 O O . TRP A 1 88 ? 3.897 0.864 22.860 1.00 91.00 88 TRP A O 1
ATOM 741 N N . GLY A 1 89 ? 3.051 0.239 24.845 1.00 91.62 89 GLY A N 1
ATOM 742 C CA . GLY A 1 89 ? 2.424 1.513 25.178 1.00 91.62 89 GLY A CA 1
ATOM 743 C C . GLY A 1 89 ? 1.024 1.665 24.578 1.00 91.62 89 GLY A C 1
ATOM 744 O O . GLY A 1 89 ? 0.515 0.802 23.862 1.00 91.62 89 GLY A O 1
ATOM 745 N N . GLU A 1 90 ? 0.375 2.785 24.888 1.00 92.69 90 GLU A N 1
ATOM 746 C CA . GLU A 1 90 ? -0.937 3.106 24.328 1.00 92.69 90 GLU A CA 1
ATOM 747 C C . GLU A 1 90 ? -0.826 3.446 22.836 1.00 92.69 90 GLU A C 1
ATOM 749 O O . GLU A 1 90 ? -0.163 4.408 22.445 1.00 92.69 90 GLU A O 1
ATOM 754 N N . ALA A 1 91 ? -1.519 2.671 22.001 1.00 93.69 91 ALA A N 1
ATOM 755 C CA . ALA A 1 91 ? -1.607 2.885 20.564 1.00 93.69 91 ALA A CA 1
ATOM 756 C C . ALA A 1 91 ? -3.043 3.226 20.154 1.00 93.69 91 ALA A C 1
ATOM 758 O O . ALA A 1 91 ? -4.011 2.642 20.646 1.00 93.69 91 ALA A O 1
ATOM 759 N N . TRP A 1 92 ? -3.178 4.154 19.211 1.00 94.88 92 TRP A N 1
ATOM 760 C CA . TRP A 1 92 ? -4.445 4.481 18.569 1.00 94.88 92 TRP A CA 1
ATOM 761 C C . TRP A 1 92 ? -4.198 5.024 17.162 1.00 94.88 92 TRP A C 1
ATOM 763 O O . TRP A 1 92 ? -3.109 5.509 16.853 1.00 94.88 92 TRP A O 1
ATOM 773 N N . PHE A 1 93 ? -5.214 4.961 16.309 1.00 95.19 93 PHE A N 1
ATOM 774 C CA . PHE A 1 93 ? -5.205 5.625 15.007 1.00 95.19 93 PHE A CA 1
ATOM 775 C C . PHE A 1 93 ? -6.611 6.048 14.599 1.00 95.19 93 PHE A C 1
ATOM 777 O O . PHE A 1 93 ? -7.600 5.591 15.163 1.00 95.19 93 PHE A O 1
ATOM 784 N N . GLU A 1 94 ? -6.704 6.919 13.603 1.00 96.50 94 GLU A N 1
ATOM 785 C CA . GLU A 1 94 ? -7.971 7.287 12.979 1.00 96.50 94 GLU A CA 1
ATOM 786 C C . GLU A 1 94 ? -8.083 6.628 11.610 1.00 96.50 94 GLU A C 1
ATOM 788 O O . GLU A 1 94 ? -7.141 6.643 10.812 1.00 96.50 94 GLU A O 1
ATOM 793 N N . ILE A 1 95 ? -9.249 6.056 11.319 1.00 95.19 95 ILE A N 1
ATOM 794 C CA . ILE A 1 95 ? -9.550 5.568 9.978 1.00 95.19 95 ILE A CA 1
ATOM 795 C C . ILE A 1 95 ? -9.787 6.784 9.087 1.00 95.19 95 ILE A C 1
ATOM 797 O O . ILE A 1 95 ? -10.734 7.541 9.287 1.00 95.19 95 ILE A O 1
ATOM 801 N N . VAL A 1 96 ? -8.948 6.965 8.073 1.00 94.88 96 VAL A N 1
ATOM 802 C CA . VAL A 1 96 ? -9.072 8.065 7.108 1.00 94.88 96 VAL A CA 1
ATOM 803 C C . VAL A 1 96 ? -9.595 7.554 5.764 1.00 94.88 96 VAL A C 1
ATOM 805 O O . VAL A 1 96 ? -9.339 6.399 5.418 1.00 94.88 96 VAL A O 1
ATOM 808 N N . PRO A 1 97 ? -10.298 8.390 4.974 1.00 95.38 97 PRO A N 1
ATOM 809 C CA . PRO A 1 97 ? -10.694 8.018 3.621 1.00 95.38 97 PRO A CA 1
ATOM 810 C C . PRO A 1 97 ? -9.493 7.611 2.761 1.00 95.38 97 PRO A C 1
ATOM 812 O O . PRO A 1 97 ? -8.409 8.199 2.855 1.00 95.38 97 PRO A O 1
ATOM 815 N N . TYR A 1 98 ? -9.705 6.644 1.871 1.00 93.12 98 TYR A N 1
ATOM 816 C CA . TYR A 1 98 ? -8.724 6.231 0.887 1.00 93.12 98 TYR A CA 1
ATOM 817 C C . TYR A 1 98 ? -8.318 7.416 0.017 1.00 93.12 98 TYR A C 1
ATOM 819 O O . TYR A 1 98 ? -9.139 8.114 -0.598 1.00 93.12 98 TYR A O 1
ATOM 827 N N . ARG A 1 99 ? -7.003 7.591 -0.072 1.00 90.69 99 ARG A N 1
ATOM 828 C CA . ARG A 1 99 ? -6.337 8.521 -0.970 1.00 90.69 99 ARG A CA 1
ATOM 829 C C . ARG A 1 99 ? -5.200 7.790 -1.660 1.00 90.69 99 ARG A C 1
ATOM 831 O O . ARG A 1 99 ? -4.421 7.092 -1.015 1.00 90.69 99 ARG A O 1
ATOM 838 N N . GLN A 1 100 ? -5.075 7.992 -2.964 1.00 86.25 100 GLN A N 1
ATOM 839 C CA . GLN A 1 100 ? -3.901 7.526 -3.683 1.00 86.25 100 GLN A CA 1
ATOM 840 C C . GLN A 1 100 ? -2.707 8.393 -3.275 1.00 86.25 100 GLN A C 1
ATOM 842 O O . GLN A 1 100 ? -2.714 9.610 -3.486 1.00 86.25 100 GLN A O 1
ATOM 847 N N . ILE A 1 101 ? -1.678 7.774 -2.697 1.00 82.88 101 ILE A N 1
ATOM 848 C CA . ILE A 1 101 ? -0.403 8.455 -2.479 1.00 82.88 101 ILE A CA 1
ATOM 849 C C . ILE A 1 101 ? 0.276 8.569 -3.836 1.00 82.88 101 ILE A C 1
ATOM 851 O O . ILE A 1 101 ? 0.639 7.571 -4.459 1.00 82.88 101 ILE A O 1
ATOM 855 N N . LYS A 1 102 ? 0.398 9.807 -4.313 1.00 83.00 102 LYS A N 1
ATOM 856 C CA . LYS A 1 102 ? 1.100 10.089 -5.558 1.00 83.00 102 LYS A CA 1
ATOM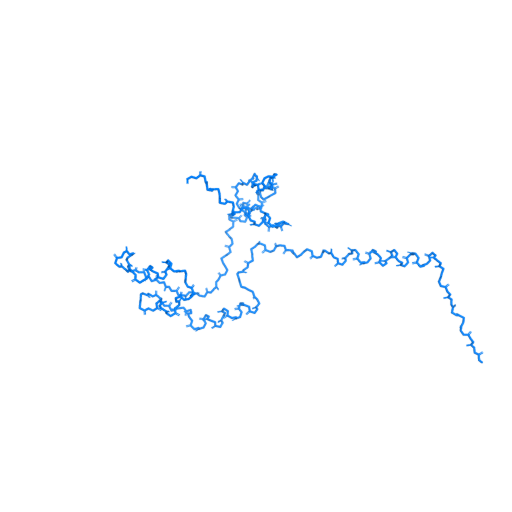 857 C C . LYS A 1 102 ? 2.611 10.096 -5.321 1.00 83.00 102 LYS A C 1
ATOM 859 O O . LYS A 1 102 ? 3.062 10.443 -4.228 1.00 83.00 102 LYS A O 1
ATOM 864 N N . PRO A 1 103 ? 3.398 9.773 -6.351 1.00 83.88 103 PRO A N 1
ATOM 865 C CA . PRO A 1 103 ? 4.850 9.820 -6.272 1.00 83.88 103 PRO A CA 1
ATOM 866 C C . PRO A 1 103 ? 5.306 11.258 -6.070 1.00 83.88 103 PRO A C 1
ATOM 868 O O . PRO A 1 103 ? 4.700 12.196 -6.597 1.00 83.88 103 PRO A O 1
ATOM 871 N N . THR A 1 104 ? 6.406 11.438 -5.348 1.00 88.19 104 THR A N 1
ATOM 872 C CA . THR A 1 104 ? 7.001 12.766 -5.198 1.00 88.19 104 THR A CA 1
ATOM 873 C C . THR A 1 104 ? 7.575 13.249 -6.530 1.00 88.19 104 THR A C 1
ATOM 875 O O . THR A 1 104 ? 7.988 12.461 -7.385 1.00 88.19 104 THR A O 1
ATOM 878 N N . THR A 1 105 ? 7.658 14.568 -6.708 1.00 89.50 105 THR A N 1
ATOM 879 C CA . THR A 1 105 ? 8.292 15.176 -7.890 1.00 89.50 105 THR A CA 1
ATOM 880 C C . THR A 1 105 ? 9.743 14.722 -8.054 1.00 89.50 105 THR A C 1
ATOM 882 O O . THR A 1 105 ? 10.178 14.453 -9.172 1.00 89.50 105 THR A O 1
ATOM 885 N N . GLY A 1 106 ? 10.470 14.555 -6.943 1.00 89.25 106 GLY A N 1
ATOM 886 C CA . GLY A 1 106 ? 11.827 14.008 -6.931 1.00 89.25 106 GLY A CA 1
ATOM 887 C C . GLY A 1 106 ? 11.896 12.576 -7.467 1.00 89.25 106 GLY A C 1
ATOM 888 O O . GLY A 1 106 ? 12.749 12.279 -8.302 1.00 89.25 106 GLY A O 1
ATOM 889 N N . MET A 1 107 ? 10.961 11.709 -7.068 1.00 87.12 107 MET A N 1
ATOM 890 C CA . MET A 1 107 ? 10.884 10.332 -7.568 1.00 87.12 107 MET A CA 1
ATOM 891 C C . MET A 1 107 ? 10.589 10.285 -9.071 1.00 87.12 107 MET A C 1
ATOM 893 O O . MET A 1 107 ? 11.236 9.532 -9.800 1.00 87.12 107 MET A O 1
ATOM 897 N N . LEU A 1 108 ? 9.661 11.117 -9.557 1.00 89.12 108 LEU A N 1
ATOM 898 C CA . LEU A 1 108 ? 9.359 11.226 -10.990 1.00 89.12 108 LEU A CA 1
ATOM 899 C C . LEU A 1 108 ? 10.564 11.753 -11.783 1.00 89.12 108 LEU A C 1
ATOM 901 O O . LEU A 1 108 ? 10.890 11.215 -12.842 1.00 89.12 108 LEU A O 1
ATOM 905 N N . GLY A 1 109 ? 11.260 12.763 -11.254 1.00 90.44 109 GLY A N 1
ATOM 906 C CA . GLY A 1 109 ? 12.470 13.322 -11.859 1.00 90.44 109 GLY A CA 1
ATOM 907 C C . GLY A 1 109 ? 13.606 12.302 -11.952 1.00 90.44 109 GLY A C 1
ATOM 908 O O . GLY A 1 109 ? 14.210 12.149 -13.013 1.00 90.44 109 GLY A O 1
ATOM 909 N N . ALA A 1 110 ? 13.856 11.554 -10.874 1.00 91.88 110 ALA A N 1
ATOM 910 C CA . ALA A 1 110 ? 14.846 10.480 -10.853 1.00 91.88 110 ALA A CA 1
ATOM 911 C C . ALA A 1 110 ? 14.489 9.358 -11.837 1.00 91.88 110 ALA A C 1
ATOM 913 O O . ALA A 1 110 ? 15.331 8.950 -12.632 1.00 91.88 110 ALA A O 1
ATOM 914 N N . THR A 1 111 ? 13.223 8.933 -11.855 1.00 90.88 111 THR A N 1
ATOM 915 C CA . THR A 1 111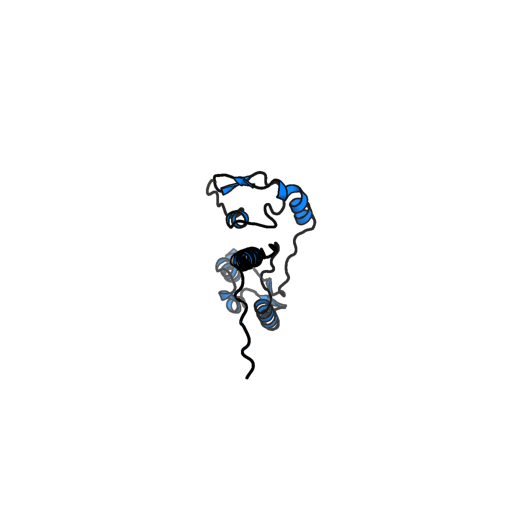 ? 12.722 7.919 -12.795 1.00 90.88 111 THR A CA 1
ATOM 916 C C . THR A 1 111 ? 12.963 8.351 -14.239 1.00 90.88 111 THR A C 1
ATOM 918 O O . THR A 1 111 ? 13.554 7.607 -15.017 1.00 90.88 111 THR A O 1
ATOM 921 N N . LYS A 1 112 ? 12.591 9.585 -14.602 1.00 90.31 112 LYS A N 1
ATOM 922 C CA . LYS A 1 112 ? 12.823 10.120 -15.951 1.00 90.31 112 LYS A CA 1
ATOM 923 C C . LYS A 1 112 ? 14.311 10.173 -16.314 1.00 90.31 112 LYS A C 1
ATOM 925 O O . LYS A 1 112 ? 14.655 9.977 -17.473 1.00 90.31 112 LYS A O 1
ATOM 930 N N . LYS A 1 113 ? 15.182 10.453 -15.341 1.00 93.44 113 LYS A N 1
ATOM 931 C CA . LYS A 1 113 ? 16.627 10.595 -15.559 1.00 93.44 113 LYS A CA 1
ATOM 932 C C . LYS A 1 113 ? 17.356 9.253 -15.685 1.00 93.44 113 LYS A C 1
ATOM 934 O O . LYS A 1 113 ? 18.280 9.162 -16.485 1.00 93.44 113 LYS A O 1
ATOM 939 N N . TYR A 1 114 ? 16.980 8.251 -14.891 1.00 92.94 114 TYR A N 1
ATOM 940 C CA . TYR A 1 114 ? 17.785 7.035 -14.712 1.00 92.94 114 TYR A CA 1
ATOM 941 C C . TYR A 1 114 ? 17.137 5.747 -15.244 1.00 92.94 114 TYR A C 1
ATOM 943 O O . TYR A 1 114 ? 17.856 4.779 -15.482 1.00 92.94 114 TYR A O 1
ATOM 951 N N . SER A 1 115 ? 15.818 5.712 -15.478 1.00 89.75 115 SER A N 1
ATOM 952 C CA . SER A 1 115 ? 15.121 4.473 -15.887 1.00 89.75 115 SER A CA 1
ATOM 953 C C . SER A 1 115 ? 15.666 3.856 -17.178 1.00 89.75 115 SER A C 1
ATOM 955 O O . SER A 1 115 ? 15.810 2.643 -17.263 1.00 89.75 115 SER A O 1
ATOM 957 N N . SER A 1 116 ? 16.068 4.664 -18.164 1.00 90.44 116 SER A N 1
ATOM 958 C CA . SER A 1 116 ? 16.603 4.159 -19.439 1.00 90.44 116 SER A CA 1
ATOM 959 C C . SER A 1 116 ? 17.934 3.405 -19.314 1.00 90.44 116 SER A C 1
ATOM 961 O O . SER A 1 116 ? 18.328 2.716 -20.253 1.00 90.44 116 SER A O 1
ATOM 963 N N . ALA A 1 117 ? 18.652 3.563 -18.197 1.00 92.94 117 ALA A N 1
ATOM 964 C CA . ALA A 1 117 ? 19.903 2.853 -17.936 1.00 92.94 117 ALA A CA 1
ATOM 965 C C . ALA A 1 117 ? 19.682 1.478 -17.280 1.00 92.94 117 ALA A C 1
ATOM 967 O O . ALA A 1 117 ? 20.559 0.616 -17.378 1.00 92.94 117 ALA A O 1
ATOM 968 N N . CYS A 1 118 ? 18.526 1.276 -16.638 1.00 92.12 118 CYS A N 1
ATOM 969 C CA . CYS A 1 118 ? 18.206 0.065 -15.890 1.00 92.12 118 CYS A CA 1
ATOM 970 C C . CYS A 1 118 ? 17.980 -1.119 -16.835 1.00 92.12 118 CYS A C 1
ATOM 972 O O . CYS A 1 118 ? 17.357 -0.978 -17.890 1.00 92.12 118 CYS A O 1
ATOM 974 N N . LYS A 1 119 ? 18.488 -2.296 -16.460 1.00 92.19 119 LYS A N 1
ATOM 975 C CA . LYS A 1 119 ? 18.328 -3.547 -17.218 1.00 92.19 119 LYS A CA 1
ATOM 976 C C . LYS A 1 119 ? 18.213 -4.729 -16.267 1.00 92.19 119 LYS A C 1
ATOM 978 O O . LYS A 1 119 ? 18.756 -4.677 -15.168 1.00 92.19 119 LYS A O 1
ATOM 983 N N . ILE A 1 120 ? 17.553 -5.787 -16.721 1.00 90.50 120 ILE A N 1
ATOM 984 C CA . ILE A 1 120 ? 17.632 -7.100 -16.082 1.00 90.50 120 ILE A CA 1
ATOM 985 C C . ILE A 1 120 ? 18.839 -7.842 -16.664 1.00 90.50 120 ILE A C 1
ATOM 987 O O . ILE A 1 120 ? 18.987 -7.922 -17.887 1.00 90.50 120 ILE A O 1
ATOM 991 N N . GLY A 1 121 ? 19.729 -8.310 -15.792 1.00 88.12 121 GLY A N 1
ATOM 992 C CA . GLY A 1 121 ? 20.891 -9.113 -16.155 1.00 88.12 121 GLY A CA 1
ATOM 993 C C . GLY A 1 121 ? 20.557 -10.594 -16.393 1.00 88.12 121 GLY A C 1
ATOM 994 O O . GLY A 1 121 ? 19.405 -11.011 -16.257 1.00 88.12 121 GLY A O 1
ATOM 995 N N . PRO A 1 122 ? 21.547 -11.410 -16.797 1.00 88.81 122 PRO A N 1
ATOM 996 C CA . PRO A 1 122 ? 21.346 -12.824 -17.127 1.00 88.81 122 PRO A CA 1
ATOM 997 C C . PRO A 1 122 ? 20.876 -13.698 -15.952 1.00 88.81 122 PRO A C 1
ATOM 999 O O . PRO A 1 122 ? 20.326 -14.768 -16.198 1.00 88.81 122 PRO A O 1
ATOM 1002 N N . ASN A 1 123 ? 21.060 -13.259 -14.706 1.00 86.25 123 ASN A N 1
ATOM 1003 C CA . ASN A 1 123 ? 20.655 -13.971 -13.493 1.00 86.25 123 ASN A CA 1
ATOM 1004 C C . ASN A 1 123 ? 19.426 -13.330 -12.822 1.00 86.25 123 ASN A C 1
ATOM 1006 O O . ASN A 1 123 ? 19.210 -13.530 -11.631 1.00 86.25 123 ASN A O 1
ATOM 1010 N N . ASN A 1 124 ? 18.609 -12.581 -13.574 1.00 84.31 124 ASN A N 1
ATOM 1011 C CA . ASN A 1 124 ? 17.460 -11.812 -13.075 1.00 84.31 124 ASN A CA 1
ATOM 1012 C C . ASN A 1 124 ? 17.815 -10.674 -12.104 1.00 84.31 124 ASN A C 1
ATOM 1014 O O . ASN A 1 124 ? 16.950 -10.177 -11.386 1.00 84.31 124 ASN A O 1
ATOM 1018 N N . GLU A 1 125 ? 19.062 -10.208 -12.119 1.00 85.19 125 GLU A N 1
ATOM 1019 C CA . GLU A 1 125 ? 19.521 -9.114 -11.277 1.00 85.19 125 GLU A CA 1
ATOM 1020 C C . GLU A 1 125 ? 19.194 -7.738 -11.875 1.00 85.19 125 GLU A C 1
ATOM 1022 O O . GLU A 1 125 ? 19.225 -7.528 -13.093 1.00 85.19 125 GLU A O 1
ATOM 1027 N N . LEU A 1 126 ? 18.922 -6.762 -11.007 1.00 90.12 126 LEU A N 1
ATOM 1028 C CA . LEU A 1 126 ? 18.753 -5.370 -11.409 1.00 90.12 126 LEU A CA 1
ATOM 1029 C C . LEU A 1 126 ? 20.119 -4.704 -11.628 1.00 90.12 126 LEU A C 1
ATOM 1031 O O . LEU A 1 126 ? 20.863 -4.457 -10.681 1.00 90.12 126 LEU A O 1
ATOM 1035 N N . LEU A 1 127 ? 20.429 -4.342 -12.874 1.00 91.12 127 LEU A N 1
ATOM 1036 C CA . LEU A 1 127 ? 21.668 -3.657 -13.243 1.00 91.12 127 LEU A CA 1
ATOM 1037 C C . LEU A 1 127 ? 21.447 -2.159 -13.483 1.00 91.12 127 LEU A C 1
ATOM 1039 O O . LEU A 1 127 ? 20.452 -1.750 -14.084 1.00 91.12 127 LEU A O 1
ATOM 1043 N N . ASN A 1 128 ? 22.438 -1.350 -13.084 1.00 93.69 128 ASN A N 1
ATOM 1044 C CA . ASN A 1 128 ? 22.535 0.100 -13.323 1.00 93.69 128 ASN A CA 1
ATOM 1045 C C . ASN A 1 128 ? 21.384 0.950 -12.757 1.00 93.69 128 ASN A C 1
ATOM 1047 O O . ASN A 1 128 ? 21.145 2.067 -13.224 1.00 93.69 128 ASN A O 1
ATOM 1051 N N . TRP A 1 129 ? 20.677 0.457 -11.742 1.00 92.38 129 TRP A N 1
ATOM 1052 C CA . TRP A 1 129 ? 19.711 1.279 -11.025 1.00 92.38 129 TRP A CA 1
ATOM 1053 C C . TRP A 1 129 ? 20.419 2.285 -10.114 1.00 92.38 129 TRP A C 1
ATOM 1055 O O . TRP A 1 129 ? 21.385 1.958 -9.432 1.00 92.38 129 TRP A O 1
ATOM 1065 N N . THR A 1 130 ? 19.953 3.534 -10.130 1.00 91.94 130 THR A N 1
ATOM 1066 C CA . THR A 1 130 ? 20.493 4.615 -9.286 1.00 91.94 130 THR A CA 1
ATOM 1067 C C . THR A 1 130 ? 19.423 5.186 -8.364 1.00 91.94 130 THR A C 1
ATOM 1069 O O . THR A 1 130 ? 19.636 5.291 -7.162 1.00 91.94 130 THR A O 1
ATOM 1072 N N . ALA A 1 131 ? 18.279 5.596 -8.919 1.00 90.19 131 ALA A N 1
ATOM 1073 C CA . ALA A 1 131 ? 17.165 6.153 -8.160 1.00 90.19 131 ALA A CA 1
ATOM 1074 C C . ALA A 1 131 ? 15.869 6.130 -8.985 1.00 90.19 131 ALA A C 1
ATOM 1076 O O . ALA A 1 131 ? 15.903 6.074 -10.215 1.00 90.19 131 ALA A O 1
ATOM 1077 N N . GLY A 1 132 ? 14.727 6.265 -8.306 1.00 89.25 132 GLY A N 1
ATOM 1078 C CA . GLY A 1 132 ? 13.404 6.241 -8.934 1.00 89.25 132 GLY A CA 1
ATOM 1079 C C . GLY A 1 132 ? 12.940 4.821 -9.261 1.00 89.25 132 GLY A C 1
ATOM 1080 O O . GLY A 1 132 ? 13.408 3.857 -8.661 1.00 89.25 132 GLY A O 1
ATOM 1081 N N . ILE A 1 133 ? 12.008 4.695 -10.204 1.00 88.50 133 ILE A N 1
ATOM 1082 C CA . ILE A 1 133 ? 11.480 3.399 -10.651 1.00 88.50 133 ILE A CA 1
ATOM 1083 C C . ILE A 1 133 ? 12.354 2.908 -11.807 1.00 88.50 133 ILE A C 1
ATOM 1085 O O . ILE A 1 133 ? 12.452 3.618 -12.811 1.00 88.50 133 ILE A O 1
ATOM 1089 N N . PRO A 1 134 ? 12.985 1.728 -11.704 1.00 90.50 134 PRO A N 1
ATOM 1090 C CA . PRO A 1 134 ? 13.856 1.217 -12.757 1.00 90.50 134 PRO A CA 1
ATOM 1091 C C . PRO A 1 134 ? 13.093 0.966 -14.059 1.00 90.50 134 PRO A C 1
ATOM 1093 O O . PRO A 1 134 ? 13.539 1.393 -15.121 1.00 90.50 134 PRO A O 1
ATOM 1096 N N . PHE A 1 135 ? 11.910 0.354 -13.970 1.00 90.00 135 PHE A N 1
ATOM 1097 C CA . PHE A 1 135 ? 11.073 0.009 -15.118 1.00 90.00 135 PHE A CA 1
ATOM 1098 C C . PHE A 1 135 ? 9.685 0.647 -14.964 1.00 90.00 135 PHE A C 1
ATOM 1100 O O . PHE A 1 135 ? 8.766 0.005 -14.466 1.00 90.00 135 PHE A O 1
ATOM 1107 N N . PRO A 1 136 ? 9.499 1.926 -15.346 1.00 85.38 136 PRO A N 1
ATOM 1108 C CA . PRO A 1 136 ? 8.198 2.594 -15.228 1.00 85.38 136 PRO A CA 1
ATOM 1109 C C . PRO A 1 136 ? 7.135 1.997 -16.161 1.00 85.38 136 PRO A C 1
ATOM 1111 O O . PRO A 1 136 ? 5.950 2.112 -15.884 1.00 85.38 136 PRO A O 1
ATOM 1114 N N . ASN A 1 137 ? 7.560 1.345 -17.245 1.00 85.81 137 ASN A N 1
ATOM 1115 C CA . ASN A 1 137 ? 6.694 0.611 -18.163 1.00 85.81 137 ASN A CA 1
ATOM 1116 C C . ASN A 1 137 ? 7.235 -0.816 -18.322 1.00 85.81 137 ASN A C 1
ATOM 1118 O O . ASN A 1 137 ? 7.908 -1.092 -19.322 1.00 85.81 137 ASN A O 1
ATOM 1122 N N . PRO A 1 138 ? 7.037 -1.690 -17.321 1.00 84.31 138 PRO A N 1
ATOM 1123 C CA . PRO A 1 138 ? 7.603 -3.027 -17.349 1.00 84.31 138 PRO A CA 1
ATOM 1124 C C . PRO A 1 138 ? 6.968 -3.853 -18.474 1.00 84.31 138 PRO A C 1
ATOM 1126 O O . PRO A 1 138 ? 5.761 -3.810 -18.707 1.00 84.31 138 PRO A O 1
ATOM 1129 N N . LYS A 1 139 ? 7.801 -4.608 -19.181 1.00 84.75 139 LYS A N 1
ATOM 1130 C CA . LYS A 1 139 ? 7.457 -5.492 -20.301 1.00 84.75 139 LYS A CA 1
ATOM 1131 C C . LYS A 1 139 ? 7.485 -6.961 -19.907 1.00 84.75 139 LYS A C 1
ATOM 1133 O O . LYS A 1 139 ? 6.918 -7.791 -20.612 1.00 84.75 139 LYS A O 1
ATOM 1138 N N . THR A 1 140 ? 8.172 -7.291 -18.817 1.00 84.69 140 THR A N 1
ATOM 1139 C CA . THR A 1 140 ? 8.304 -8.664 -18.323 1.00 84.69 140 THR A CA 1
ATOM 1140 C C . THR A 1 140 ? 7.924 -8.745 -16.844 1.00 84.69 140 THR A C 1
ATOM 1142 O O . THR A 1 140 ? 8.059 -7.753 -16.126 1.00 84.69 140 THR A O 1
ATOM 1145 N N . PRO A 1 141 ? 7.484 -9.916 -16.346 1.00 81.56 141 PRO A N 1
ATOM 1146 C CA . PRO A 1 141 ? 7.224 -10.105 -14.917 1.00 81.56 141 PRO A CA 1
ATOM 1147 C C . PRO A 1 141 ? 8.443 -9.800 -14.035 1.00 81.56 141 PRO A C 1
ATOM 1149 O O . PRO A 1 141 ? 8.298 -9.242 -12.952 1.00 81.56 141 PRO A O 1
ATOM 1152 N N . VAL A 1 142 ? 9.654 -10.096 -14.518 1.00 85.19 142 VAL A N 1
ATOM 1153 C CA . VAL A 1 142 ? 10.902 -9.834 -13.783 1.00 85.19 142 VAL A CA 1
ATOM 1154 C C . VAL A 1 142 ? 11.136 -8.330 -13.596 1.00 85.19 142 VAL A C 1
ATOM 1156 O O . VAL A 1 142 ? 11.552 -7.897 -12.526 1.00 85.19 142 VAL A O 1
ATOM 1159 N N . GLU A 1 143 ? 10.765 -7.504 -14.578 1.00 84.69 143 GLU A N 1
ATOM 1160 C CA . GLU A 1 143 ? 10.811 -6.040 -14.454 1.00 84.69 143 GLU A CA 1
ATOM 1161 C C . GLU A 1 143 ? 9.791 -5.478 -13.447 1.00 84.69 143 GLU A C 1
ATOM 1163 O O . GLU A 1 143 ? 9.936 -4.339 -13.016 1.00 84.69 143 GLU A O 1
ATOM 1168 N N . ILE A 1 144 ? 8.778 -6.252 -13.041 1.00 82.38 144 ILE A N 1
ATOM 1169 C CA . ILE A 1 144 ? 7.868 -5.901 -11.935 1.00 82.38 144 ILE A CA 1
ATOM 1170 C C . ILE A 1 144 ? 8.468 -6.352 -10.597 1.00 82.38 144 ILE A C 1
ATOM 1172 O O . ILE A 1 144 ? 8.360 -5.652 -9.591 1.00 82.38 144 ILE A O 1
ATOM 1176 N N . MET A 1 145 ? 9.120 -7.516 -10.587 1.00 76.56 145 MET A N 1
ATOM 1177 C CA . MET A 1 145 ? 9.621 -8.180 -9.382 1.00 76.56 145 MET A CA 1
ATOM 1178 C C . MET A 1 145 ? 11.025 -7.746 -8.947 1.00 76.56 145 MET A C 1
ATOM 1180 O O . MET A 1 145 ? 11.549 -8.306 -7.990 1.00 76.56 145 MET A O 1
ATOM 1184 N N . TYR A 1 146 ? 11.621 -6.731 -9.582 1.00 72.25 146 TYR A N 1
ATOM 1185 C CA . TYR A 1 146 ? 12.991 -6.272 -9.300 1.00 72.25 146 TYR A CA 1
ATOM 1186 C C . TYR A 1 146 ? 13.275 -5.958 -7.816 1.00 72.25 146 TYR A C 1
ATOM 1188 O O . TYR A 1 146 ? 14.431 -5.890 -7.416 1.00 72.25 146 TYR A O 1
ATOM 1196 N N . ASN A 1 147 ? 12.232 -5.714 -7.015 1.00 65.12 147 ASN A N 1
ATOM 1197 C CA . ASN A 1 147 ? 12.312 -5.374 -5.593 1.00 65.12 147 ASN A CA 1
ATOM 1198 C C . ASN A 1 147 ? 12.059 -6.569 -4.647 1.00 65.12 147 ASN A C 1
ATOM 1200 O O . ASN A 1 147 ? 11.952 -6.372 -3.441 1.00 65.12 147 ASN A O 1
ATOM 1204 N N . PHE A 1 148 ? 11.888 -7.783 -5.178 1.00 59.50 148 PHE A N 1
ATOM 1205 C CA . PHE A 1 148 ? 11.557 -8.988 -4.403 1.00 59.50 148 PHE A CA 1
ATOM 1206 C C . PHE A 1 148 ? 12.677 -10.029 -4.372 1.00 59.50 148 PHE A C 1
ATOM 1208 O O . PHE A 1 148 ? 12.450 -11.135 -3.882 1.00 59.50 148 PHE A O 1
ATOM 1215 N N . ASP A 1 149 ? 13.876 -9.693 -4.852 1.00 52.38 149 ASP A N 1
ATOM 1216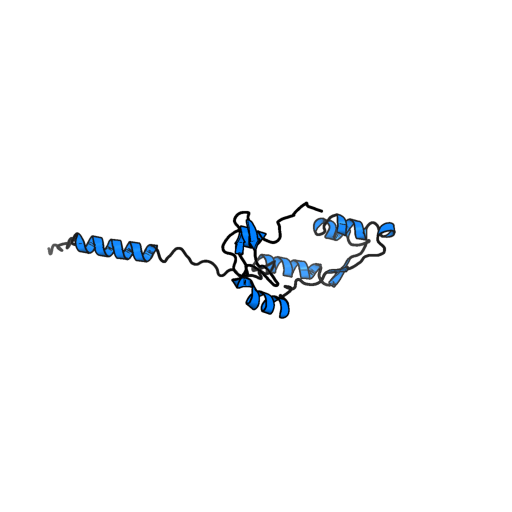 C CA . ASP A 1 149 ? 15.037 -10.542 -4.611 1.00 52.38 149 ASP A CA 1
ATOM 1217 C C . ASP A 1 149 ? 15.464 -10.360 -3.149 1.00 52.38 149 ASP A C 1
ATOM 1219 O O . ASP A 1 149 ? 16.186 -9.428 -2.787 1.00 52.38 149 ASP A O 1
ATOM 1223 N N . VAL A 1 150 ? 14.903 -11.197 -2.273 1.00 45.25 150 VAL A N 1
ATOM 1224 C CA . VAL A 1 150 ? 15.339 -11.309 -0.883 1.00 45.25 150 VAL A CA 1
ATOM 1225 C C . VAL A 1 150 ? 16.699 -11.988 -0.931 1.00 45.25 150 VAL A C 1
ATOM 1227 O O . VAL A 1 150 ? 16.807 -13.209 -0.873 1.00 45.25 150 VAL A O 1
ATOM 1230 N N . THR A 1 151 ? 17.760 -11.203 -1.093 1.00 44.91 151 THR A N 1
ATOM 1231 C CA . THR A 1 151 ? 19.102 -11.699 -0.817 1.00 44.91 151 THR A CA 1
ATOM 1232 C C . THR A 1 151 ? 19.189 -11.949 0.687 1.00 44.91 151 THR A C 1
ATOM 1234 O O . THR A 1 151 ? 19.556 -11.049 1.443 1.00 44.91 151 THR A O 1
ATOM 1237 N N . ASP A 1 152 ? 18.830 -13.158 1.124 1.00 42.75 152 ASP A N 1
ATOM 1238 C CA . ASP A 1 152 ? 19.176 -13.719 2.435 1.00 42.75 152 ASP A CA 1
ATOM 1239 C C . ASP A 1 152 ? 20.699 -13.900 2.506 1.00 42.75 152 ASP A C 1
ATOM 1241 O O . ASP A 1 152 ? 21.230 -15.002 2.413 1.00 42.75 152 ASP A O 1
ATOM 1245 N N . ASN A 1 153 ? 21.424 -12.789 2.593 1.00 40.72 153 ASN A N 1
ATOM 1246 C CA . ASN A 1 153 ? 22.878 -12.763 2.707 1.00 40.72 153 ASN A CA 1
ATOM 1247 C C . ASN A 1 153 ? 23.348 -11.698 3.707 1.00 40.72 153 ASN A C 1
ATOM 1249 O O . ASN A 1 153 ? 24.357 -11.040 3.461 1.00 40.72 153 ASN A O 1
ATOM 1253 N N . HIS A 1 154 ? 22.654 -11.548 4.841 1.00 36.47 154 HIS A N 1
ATOM 1254 C CA . HIS A 1 154 ? 23.204 -10.911 6.043 1.00 36.47 154 HIS A CA 1
ATOM 1255 C C . HIS A 1 154 ? 22.702 -11.588 7.316 1.00 36.47 154 HIS A C 1
ATOM 1257 O O . HIS A 1 154 ? 21.470 -11.737 7.456 1.00 36.47 154 HIS A O 1
#